Protein AF-A0A6N7PR32-F1 (afdb_monomer_lite)

Organism: NCBI:txid889282

Foldseek 3Di:
DVVLVVVVVVVVVPDPDDALEKDKAAAPPVNQQQAPRNIKIWHQYPVRKIKIWGFHDADPPRKTKTKIFIPDFDDPVQWDDDPPPAAIFGADPSHVVRGGWGFPDDPDRGMGTTIDDDD

Sequence (119 aa):
MEEALKRVVEWISRQDLEQGRVHEIGLPDSLVGLSHNGKIYAAHLPDGRRCLLLKKHVGWKGNFEGLFFCTRPLLREEFMSRDNGERPFICIQGYGLFEELYIRSSRDQSVFEVYFDLN

Structure (mmCIF, N/CA/C/O backbone):
data_AF-A0A6N7PR32-F1
#
_entry.id   AF-A0A6N7PR32-F1
#
loop_
_atom_site.group_PDB
_atom_site.id
_atom_site.type_symbol
_atom_site.label_atom_id
_atom_site.label_alt_id
_atom_site.label_comp_id
_atom_site.label_asym_id
_atom_site.label_entity_id
_atom_site.label_seq_id
_atom_site.pdbx_PDB_ins_code
_atom_site.Cartn_x
_atom_site.Cartn_y
_atom_site.Cartn_z
_atom_site.occupancy
_atom_site.B_iso_or_equiv
_atom_site.auth_seq_id
_atom_site.auth_comp_id
_atom_site.auth_asym_id
_atom_site.auth_atom_id
_atom_site.pdbx_PDB_model_num
ATOM 1 N N . MET A 1 1 ? -12.266 -6.709 -9.808 1.00 65.06 1 MET A N 1
ATOM 2 C CA . MET A 1 1 ? -11.181 -6.171 -8.954 1.00 65.06 1 MET A CA 1
ATOM 3 C C . MET A 1 1 ? -11.709 -5.681 -7.609 1.00 65.06 1 MET A C 1
ATOM 5 O O . MET A 1 1 ? -11.200 -6.119 -6.591 1.00 65.06 1 MET A O 1
ATOM 9 N N . GLU A 1 2 ? -12.749 -4.847 -7.585 1.00 74.12 2 GLU A N 1
ATOM 10 C CA . GLU A 1 2 ? -13.311 -4.272 -6.349 1.00 74.12 2 GLU A CA 1
ATOM 11 C C . GLU A 1 2 ? -13.815 -5.320 -5.341 1.00 74.12 2 GLU A C 1
ATOM 13 O O . GLU A 1 2 ? -13.500 -5.240 -4.159 1.00 74.12 2 GLU A O 1
ATOM 18 N N . GLU A 1 3 ? -14.492 -6.368 -5.816 1.00 83.88 3 GLU A N 1
ATOM 19 C CA . GLU A 1 3 ? -14.955 -7.471 -4.961 1.00 83.88 3 GLU A CA 1
ATOM 20 C C . GLU A 1 3 ? -13.802 -8.272 -4.336 1.00 83.88 3 GLU A C 1
ATOM 22 O O . GLU A 1 3 ? -13.830 -8.641 -3.166 1.00 83.88 3 GLU A O 1
ATOM 27 N N . ALA A 1 4 ? -12.733 -8.494 -5.102 1.00 85.38 4 ALA A N 1
ATOM 28 C CA . ALA A 1 4 ? -11.554 -9.198 -4.615 1.00 85.38 4 ALA A CA 1
ATOM 29 C C . ALA A 1 4 ? -10.823 -8.386 -3.533 1.00 85.38 4 ALA A C 1
ATOM 31 O O . ALA A 1 4 ? -10.398 -8.949 -2.528 1.00 85.38 4 ALA A O 1
ATOM 32 N N . LEU A 1 5 ? -10.741 -7.060 -3.701 1.00 83.38 5 LEU A N 1
ATOM 33 C CA . LEU A 1 5 ? -10.165 -6.166 -2.699 1.00 83.38 5 LEU A CA 1
ATOM 34 C C . LEU A 1 5 ? -10.990 -6.172 -1.407 1.00 83.38 5 LEU A C 1
ATOM 36 O O . LEU A 1 5 ? -10.414 -6.308 -0.335 1.00 83.38 5 LEU A O 1
ATOM 40 N N . LYS A 1 6 ? -12.327 -6.117 -1.492 1.00 86.75 6 LYS A N 1
ATOM 41 C CA . LYS A 1 6 ? -13.202 -6.233 -0.310 1.00 86.75 6 LYS A CA 1
ATOM 42 C C . LYS A 1 6 ? -12.945 -7.524 0.463 1.00 86.75 6 LYS A C 1
ATOM 44 O O . LYS A 1 6 ? -12.762 -7.475 1.674 1.00 86.75 6 LYS A O 1
ATOM 49 N N . ARG A 1 7 ? -12.846 -8.658 -0.237 1.00 91.25 7 ARG A N 1
ATOM 50 C CA . ARG A 1 7 ? -12.540 -9.961 0.377 1.00 91.25 7 ARG A CA 1
ATOM 51 C C . ARG A 1 7 ? -11.165 -9.985 1.047 1.00 91.25 7 ARG A C 1
ATOM 53 O O . ARG A 1 7 ? -11.032 -10.548 2.129 1.00 91.25 7 ARG A O 1
ATOM 60 N N . VAL A 1 8 ? -10.157 -9.355 0.439 1.00 90.12 8 VAL A N 1
ATOM 61 C CA . VAL A 1 8 ? -8.826 -9.195 1.049 1.00 90.12 8 VAL A CA 1
ATOM 62 C C . VAL A 1 8 ? -8.904 -8.342 2.315 1.00 90.12 8 VAL A C 1
ATOM 64 O O . VAL A 1 8 ? -8.345 -8.731 3.337 1.00 90.12 8 VAL A O 1
ATOM 67 N N . VAL A 1 9 ? -9.621 -7.217 2.274 1.00 87.25 9 VAL A N 1
ATOM 68 C CA . VAL A 1 9 ? -9.787 -6.303 3.416 1.00 87.25 9 VAL A CA 1
ATOM 69 C C . VAL A 1 9 ? -10.556 -6.960 4.560 1.00 87.25 9 VAL A C 1
ATOM 71 O O . VAL A 1 9 ? -10.197 -6.803 5.726 1.00 87.25 9 VAL A O 1
ATOM 74 N N . GLU A 1 10 ? -11.597 -7.724 4.256 1.00 90.62 10 GLU A N 1
ATOM 75 C CA . GLU A 1 10 ? -12.340 -8.475 5.261 1.00 90.62 10 GLU A CA 1
ATOM 76 C C . GLU A 1 10 ? -11.466 -9.563 5.894 1.00 90.62 10 GLU A C 1
ATOM 78 O O . GLU A 1 10 ? -11.409 -9.685 7.118 1.00 90.62 10 GLU A O 1
ATOM 83 N N . TRP A 1 11 ? -10.737 -10.323 5.074 1.00 92.12 11 TRP A N 1
ATOM 84 C CA . TRP A 1 11 ? -9.862 -11.389 5.549 1.00 92.12 11 TRP A CA 1
ATOM 85 C C . TRP A 1 11 ? -8.703 -10.861 6.402 1.00 92.12 11 TRP A C 1
ATOM 87 O O . TRP A 1 11 ? -8.474 -11.383 7.496 1.00 92.12 11 TRP A O 1
ATOM 97 N N . ILE A 1 12 ? -8.013 -9.804 5.955 1.00 90.75 12 ILE A N 1
ATOM 98 C CA . ILE A 1 12 ? -6.923 -9.198 6.728 1.00 90.75 12 ILE A CA 1
ATOM 99 C C . ILE A 1 12 ? -7.450 -8.595 8.027 1.00 90.75 12 ILE A C 1
ATOM 101 O O . ILE A 1 12 ? -6.748 -8.571 9.032 1.00 90.75 12 ILE A O 1
ATOM 105 N N . SER A 1 13 ? -8.710 -8.144 8.037 1.00 87.81 13 SER A N 1
ATOM 106 C CA . SER A 1 13 ? -9.277 -7.519 9.222 1.00 87.81 13 SER A CA 1
ATOM 107 C C . SER A 1 13 ? -9.474 -8.479 10.391 1.00 87.81 13 SER A C 1
ATOM 109 O O . SER A 1 13 ? -9.555 -8.022 11.532 1.00 87.81 13 SER A O 1
ATOM 111 N N . ARG A 1 14 ? -9.519 -9.784 10.096 1.00 90.56 14 ARG A N 1
ATOM 112 C CA . ARG A 1 14 ? -9.585 -10.885 11.063 1.00 90.56 14 ARG A CA 1
ATOM 113 C C . ARG A 1 14 ? -8.201 -11.350 11.531 1.00 90.56 14 ARG A C 1
ATOM 115 O O . ARG A 1 14 ? -8.135 -12.195 12.416 1.00 90.56 14 ARG A O 1
ATOM 122 N N . GLN A 1 15 ? -7.121 -10.842 10.932 1.00 89.75 15 GLN A N 1
ATOM 123 C CA . GLN A 1 15 ? -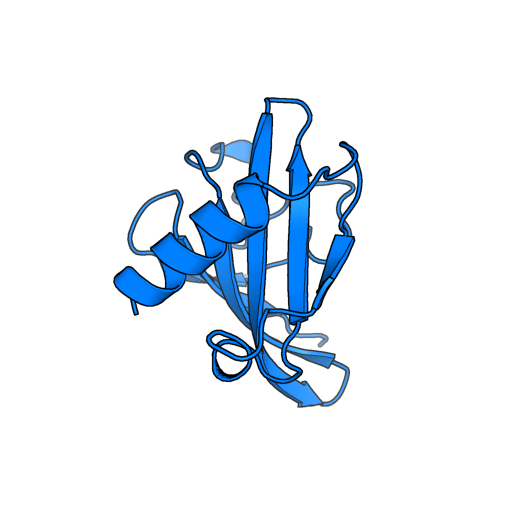5.758 -11.129 11.372 1.00 89.75 15 GLN A CA 1
ATOM 124 C C . GLN A 1 15 ? -5.382 -10.193 12.522 1.00 89.75 15 GLN A C 1
ATOM 126 O O . GLN A 1 15 ? -5.657 -8.988 12.474 1.00 89.75 15 GLN A O 1
ATOM 131 N N . ASP A 1 16 ? -4.735 -10.746 13.544 1.00 89.88 16 ASP A N 1
ATOM 132 C CA . ASP A 1 16 ? -4.179 -9.963 14.643 1.00 89.88 16 ASP A CA 1
ATOM 133 C C . ASP A 1 16 ? -2.815 -9.397 14.228 1.00 89.88 16 ASP A C 1
ATOM 135 O O . ASP A 1 16 ? -1.777 -10.050 14.337 1.00 89.88 16 ASP A O 1
ATOM 139 N N . LEU A 1 17 ? -2.843 -8.203 13.633 1.00 91.75 17 LEU A N 1
ATOM 140 C CA . LEU A 1 17 ? -1.642 -7.508 13.182 1.00 91.75 17 LEU A CA 1
ATOM 141 C C . LEU A 1 17 ? -1.127 -6.587 14.278 1.00 91.75 17 LEU A C 1
ATOM 143 O O . LEU A 1 17 ? -1.755 -5.572 14.602 1.00 91.75 17 LEU A O 1
ATOM 147 N N . GLU A 1 18 ? 0.065 -6.902 14.771 1.00 92.25 18 GLU A N 1
ATOM 148 C CA . GLU A 1 18 ? 0.798 -6.004 15.652 1.00 92.25 18 GLU A CA 1
ATOM 149 C C . GLU A 1 18 ? 1.044 -4.660 14.955 1.00 92.25 18 GLU A C 1
ATOM 151 O O . GLU A 1 18 ? 1.439 -4.603 13.785 1.00 92.25 18 GLU A O 1
ATOM 156 N N . GLN A 1 19 ? 0.793 -3.584 15.693 1.00 93.25 19 GLN A N 1
ATOM 157 C CA . GLN A 1 19 ? 0.978 -2.212 15.243 1.00 93.25 19 GLN A CA 1
ATOM 158 C C . GLN A 1 19 ? 2.467 -1.873 15.070 1.00 93.25 19 GLN A C 1
ATOM 160 O O . GLN A 1 19 ? 3.322 -2.443 15.740 1.00 93.25 19 GLN A O 1
ATOM 165 N N . GLY A 1 20 ? 2.790 -0.923 14.188 1.00 90.12 20 GLY A N 1
ATOM 166 C CA . GLY A 1 20 ? 4.1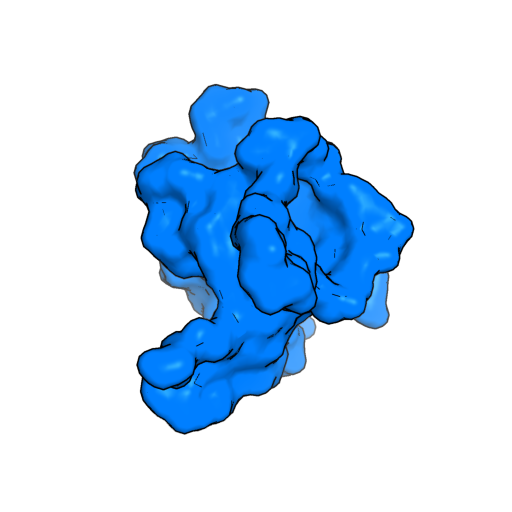52 -0.379 14.100 1.00 90.12 20 GLY A CA 1
ATOM 167 C C . GLY A 1 20 ? 5.129 -1.170 13.229 1.00 90.12 20 GLY A C 1
ATOM 168 O O . GLY A 1 20 ? 6.300 -0.811 13.165 1.00 90.12 20 GLY A O 1
ATOM 169 N N . ARG A 1 21 ? 4.678 -2.229 12.545 1.00 92.19 21 ARG A N 1
ATOM 170 C CA . ARG A 1 21 ? 5.504 -2.978 11.587 1.00 92.19 21 ARG A CA 1
ATOM 171 C C . ARG A 1 21 ? 4.712 -3.463 10.380 1.00 92.19 21 ARG A C 1
ATOM 173 O O . ARG A 1 21 ? 3.488 -3.592 10.429 1.00 92.19 21 ARG A O 1
ATOM 180 N N . VAL A 1 22 ? 5.433 -3.755 9.300 1.00 95.94 22 VAL A N 1
ATOM 181 C CA . VAL A 1 22 ? 4.889 -4.451 8.128 1.00 95.94 22 VAL A CA 1
ATOM 182 C C . VAL A 1 22 ? 4.972 -5.955 8.348 1.00 95.94 22 VAL A C 1
ATOM 184 O O . VAL A 1 22 ? 6.022 -6.491 8.696 1.00 95.94 22 VAL A O 1
ATOM 187 N N . HIS A 1 23 ? 3.865 -6.635 8.087 1.00 96.19 23 HIS A N 1
ATOM 188 C CA . HIS A 1 23 ? 3.740 -8.084 8.105 1.00 96.19 23 HIS A CA 1
ATOM 189 C C . HIS A 1 23 ? 3.630 -8.601 6.679 1.00 96.19 23 HIS A C 1
ATOM 191 O O . HIS A 1 23 ? 2.834 -8.091 5.892 1.00 96.19 23 HIS A O 1
ATOM 197 N N . GLU A 1 24 ? 4.404 -9.629 6.348 1.00 96.75 24 GLU A N 1
ATOM 198 C CA . GLU A 1 24 ? 4.225 -10.392 5.116 1.00 96.75 24 GLU A CA 1
ATOM 199 C C . GLU A 1 24 ? 3.353 -11.615 5.420 1.00 96.75 24 GLU A C 1
ATOM 201 O O . GLU A 1 24 ? 3.696 -12.428 6.276 1.00 96.75 24 GLU A O 1
ATOM 206 N N . ILE A 1 25 ? 2.216 -11.743 4.735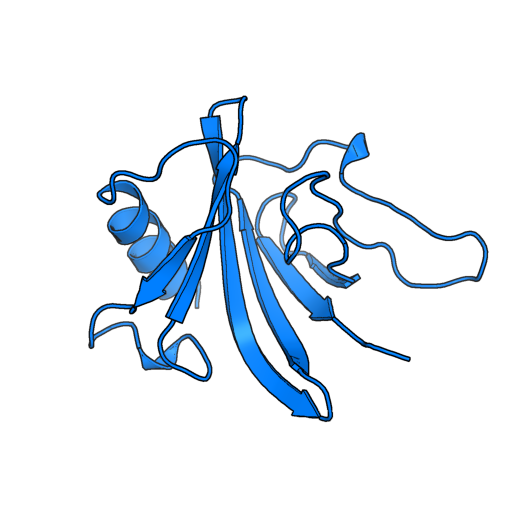 1.00 96.12 25 ILE A N 1
ATOM 207 C CA . ILE A 1 25 ? 1.196 -12.745 5.060 1.00 96.12 25 ILE A CA 1
ATOM 208 C C . ILE A 1 25 ? 0.780 -13.473 3.787 1.00 96.12 25 ILE A C 1
ATOM 210 O O . ILE A 1 25 ? 0.531 -12.847 2.756 1.00 96.12 25 ILE A O 1
ATOM 214 N N . GLY A 1 26 ? 0.696 -14.801 3.854 1.00 96.75 26 GLY A N 1
ATOM 215 C CA . GLY A 1 26 ? 0.157 -15.617 2.768 1.00 96.75 26 GLY A CA 1
ATOM 216 C C . GLY A 1 26 ? -1.338 -15.367 2.578 1.00 96.75 26 GLY A C 1
ATOM 217 O O . GLY A 1 26 ? -2.105 -15.399 3.539 1.00 96.75 26 GLY A O 1
ATOM 218 N N . LEU A 1 27 ? -1.751 -15.118 1.340 1.00 95.06 27 LEU A N 1
ATOM 219 C CA . LEU A 1 27 ? -3.156 -15.031 0.963 1.00 95.06 27 LEU A CA 1
ATOM 220 C C . LEU A 1 27 ? -3.795 -16.427 1.014 1.00 95.06 27 LEU A C 1
ATOM 222 O O . LEU A 1 27 ? -3.127 -17.417 0.714 1.00 95.06 27 LEU A O 1
ATOM 226 N N . PRO A 1 28 ? -5.096 -16.528 1.336 1.00 94.3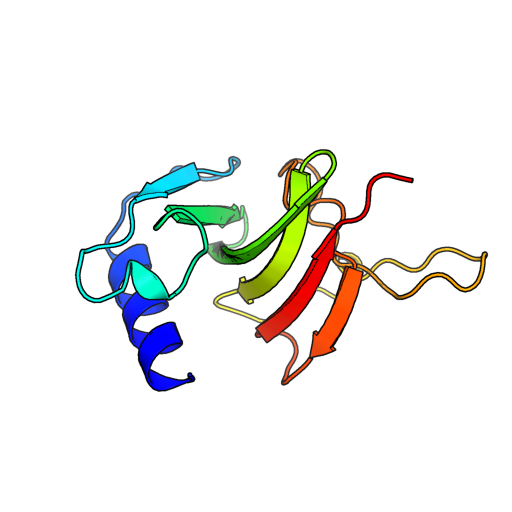8 28 PRO A N 1
ATOM 227 C CA . PRO A 1 28 ? -5.816 -17.789 1.214 1.00 94.38 28 PRO A CA 1
ATOM 228 C C . PRO A 1 28 ? -5.901 -18.211 -0.259 1.00 94.38 28 PRO A C 1
ATOM 230 O O . PRO A 1 28 ? -5.937 -17.351 -1.141 1.00 94.38 28 PRO A O 1
ATOM 233 N N . ASP A 1 29 ? -6.041 -19.512 -0.529 1.00 94.12 29 ASP A N 1
ATOM 234 C CA . ASP A 1 29 ? -6.036 -20.087 -1.889 1.00 94.12 29 ASP A CA 1
ATOM 235 C C . ASP A 1 29 ? -6.959 -19.349 -2.868 1.00 94.12 29 ASP A C 1
ATOM 237 O O . ASP A 1 29 ? -6.593 -19.057 -4.003 1.00 94.12 29 ASP A O 1
ATOM 241 N N . SER A 1 30 ? -8.149 -18.954 -2.407 1.00 93.50 30 SER A N 1
ATOM 242 C CA . SER A 1 30 ? -9.124 -18.231 -3.236 1.00 93.50 30 SER A CA 1
ATOM 243 C C . SER A 1 30 ? -8.709 -16.805 -3.644 1.00 93.50 30 SER A C 1
ATOM 245 O O . SER A 1 30 ? -9.391 -16.190 -4.464 1.00 93.50 30 SER A O 1
ATOM 247 N N . LEU A 1 31 ? -7.639 -16.265 -3.056 1.00 93.56 31 LEU A N 1
ATOM 248 C CA . LEU A 1 31 ? -7.096 -14.924 -3.290 1.00 93.56 31 LEU A CA 1
ATOM 249 C C . LEU A 1 31 ? -5.625 -14.954 -3.740 1.00 93.56 31 LEU A C 1
ATOM 251 O O . LEU A 1 31 ? -5.091 -13.901 -4.076 1.00 93.56 31 LEU A O 1
ATOM 255 N N . VAL A 1 32 ? -4.974 -16.123 -3.787 1.00 94.31 32 VAL A N 1
ATOM 256 C CA . VAL A 1 32 ? -3.534 -16.256 -4.083 1.00 94.31 32 VAL A CA 1
ATOM 257 C C . VAL A 1 32 ? -3.143 -15.635 -5.430 1.00 94.31 32 VAL A C 1
ATOM 259 O O . VAL A 1 32 ? -2.082 -15.037 -5.553 1.00 94.31 32 VAL A O 1
ATOM 262 N N . GLY A 1 33 ? -4.040 -15.683 -6.421 1.00 93.00 33 GLY A N 1
ATOM 263 C CA . GLY A 1 33 ? -3.823 -15.092 -7.745 1.00 93.00 33 GLY A CA 1
ATOM 264 C C . GLY A 1 33 ? -3.881 -13.559 -7.793 1.00 93.00 33 GLY A C 1
ATOM 265 O O . GLY A 1 33 ? -3.701 -12.985 -8.863 1.00 93.00 33 GLY A O 1
ATOM 266 N N . LEU A 1 34 ? -4.159 -12.878 -6.675 1.00 92.88 34 LEU A N 1
ATOM 267 C CA . LEU A 1 34 ? -4.184 -11.410 -6.617 1.00 92.88 34 LEU A CA 1
ATOM 268 C C . LEU A 1 34 ? -2.794 -10.784 -6.482 1.00 92.88 34 LEU A C 1
ATOM 270 O O . LEU A 1 34 ? -2.655 -9.579 -6.708 1.00 92.88 34 LEU A O 1
ATOM 274 N N . SER A 1 35 ? -1.782 -11.570 -6.117 1.00 95.94 35 SER A N 1
ATOM 275 C CA . SER A 1 35 ? -0.398 -11.117 -6.030 1.00 95.94 35 SER A CA 1
ATOM 276 C C . SER A 1 35 ? 0.564 -12.109 -6.673 1.00 95.94 35 SER A C 1
ATOM 278 O O . SER A 1 35 ? 0.266 -13.287 -6.846 1.00 95.94 35 SER A O 1
ATOM 280 N N . HIS A 1 36 ? 1.745 -11.614 -7.031 1.00 94.69 36 HIS A N 1
ATOM 281 C CA . HIS A 1 36 ? 2.771 -12.343 -7.766 1.00 94.69 36 HIS A CA 1
ATOM 282 C C . HIS A 1 36 ? 3.217 -13.634 -7.066 1.00 94.69 36 HIS A C 1
ATOM 284 O O . HIS A 1 36 ? 3.472 -14.640 -7.718 1.00 94.69 36 HIS A O 1
ATOM 290 N N . ASN A 1 37 ? 3.319 -13.603 -5.738 1.00 94.38 37 ASN A N 1
ATOM 291 C CA . ASN A 1 37 ? 3.814 -14.707 -4.917 1.00 94.38 37 ASN A CA 1
ATOM 292 C C . ASN A 1 37 ? 2.757 -15.234 -3.937 1.00 94.38 37 ASN A C 1
ATOM 294 O O . ASN A 1 37 ? 3.107 -15.924 -2.980 1.00 94.38 37 ASN A O 1
ATOM 298 N N . GLY A 1 38 ? 1.488 -14.862 -4.123 1.00 95.50 38 GLY A N 1
ATOM 299 C CA . GLY A 1 38 ? 0.428 -15.237 -3.198 1.00 95.50 38 GLY A CA 1
ATOM 300 C C . GLY A 1 38 ? 0.537 -14.595 -1.819 1.00 95.50 38 GLY A C 1
ATOM 301 O O . GLY A 1 38 ? -0.073 -15.094 -0.880 1.00 95.50 38 GLY A O 1
ATOM 302 N N . LYS A 1 39 ? 1.316 -13.520 -1.657 1.00 96.56 39 LYS A N 1
ATOM 303 C CA . LYS A 1 39 ? 1.458 -12.797 -0.388 1.00 96.56 39 LYS A CA 1
ATOM 304 C C . LYS A 1 39 ? 0.885 -11.389 -0.455 1.00 96.56 39 LYS A C 1
ATOM 306 O O . LYS A 1 39 ? 0.769 -10.793 -1.528 1.00 96.56 39 LYS A O 1
ATOM 311 N N . ILE A 1 40 ? 0.559 -10.852 0.710 1.00 96.31 40 ILE A N 1
ATOM 312 C CA . ILE A 1 40 ? 0.229 -9.448 0.923 1.00 96.31 40 ILE A CA 1
ATOM 313 C C . ILE A 1 40 ? 1.143 -8.878 2.000 1.00 96.31 40 ILE A C 1
ATOM 315 O O . ILE A 1 40 ? 1.499 -9.570 2.955 1.00 96.31 40 ILE A O 1
ATOM 319 N N . TYR A 1 41 ? 1.509 -7.613 1.847 1.00 97.12 41 TYR A N 1
ATOM 320 C CA . TYR A 1 41 ? 2.195 -6.863 2.889 1.00 97.12 41 TYR A CA 1
ATOM 321 C C . TYR A 1 41 ? 1.165 -5.993 3.593 1.00 97.12 41 TYR A C 1
ATOM 323 O O . TYR A 1 41 ? 0.434 -5.267 2.924 1.00 97.12 41 TYR A O 1
ATOM 331 N N . ALA A 1 42 ? 1.070 -6.080 4.914 1.00 96.81 42 ALA A N 1
ATOM 332 C CA . ALA A 1 42 ? 0.065 -5.373 5.695 1.00 96.81 42 ALA A CA 1
ATOM 333 C C . ALA A 1 42 ? 0.702 -4.639 6.875 1.00 96.81 42 ALA A C 1
ATOM 335 O O . ALA A 1 42 ? 1.525 -5.202 7.590 1.00 96.81 42 ALA A O 1
ATOM 336 N N . ALA A 1 43 ? 0.294 -3.397 7.100 1.00 96.44 43 ALA A N 1
ATOM 337 C CA . ALA A 1 43 ? 0.705 -2.577 8.229 1.00 96.44 43 ALA A CA 1
ATOM 338 C C . ALA A 1 43 ? -0.522 -2.125 9.017 1.00 96.44 43 ALA A C 1
ATOM 340 O O . ALA A 1 43 ? -1.519 -1.705 8.427 1.00 96.44 43 ALA A O 1
ATOM 341 N N . HIS A 1 44 ? -0.433 -2.171 10.344 1.00 95.50 44 HIS A N 1
ATOM 342 C CA . HIS A 1 44 ? -1.386 -1.531 11.243 1.00 95.50 44 HIS A CA 1
ATOM 343 C C . HIS A 1 44 ? -0.727 -0.271 11.819 1.00 95.50 44 HIS A C 1
ATOM 345 O O . HIS A 1 44 ? 0.283 -0.358 12.518 1.00 95.50 44 HIS A O 1
ATOM 351 N N . LEU A 1 45 ? -1.263 0.899 11.463 1.00 95.12 45 LEU A N 1
ATOM 352 C CA . LEU A 1 45 ? -0.699 2.206 11.805 1.00 95.12 45 LEU A CA 1
ATOM 353 C C . LEU A 1 45 ? -1.129 2.671 13.211 1.00 95.12 45 LEU A C 1
ATOM 355 O O . LEU A 1 45 ? -2.155 2.195 13.709 1.00 95.12 45 LEU A O 1
ATOM 359 N N . PRO A 1 46 ? -0.413 3.633 13.840 1.00 94.12 46 PRO A N 1
ATOM 360 C CA . PRO A 1 46 ? -0.711 4.169 15.176 1.00 94.12 46 PRO A CA 1
ATOM 361 C C . PRO A 1 46 ? -2.128 4.727 15.313 1.00 94.12 46 PRO A C 1
ATOM 363 O O . PRO A 1 46 ? -2.768 4.592 16.351 1.00 94.12 46 PRO A O 1
ATOM 366 N N . ASP A 1 47 ? -2.642 5.320 14.237 1.00 93.62 47 ASP A N 1
ATOM 367 C CA . ASP A 1 47 ? -3.977 5.910 14.201 1.00 93.62 47 ASP A CA 1
ATOM 368 C C . ASP A 1 47 ? -5.109 4.887 13.999 1.00 93.62 47 ASP A C 1
ATOM 370 O O . ASP A 1 47 ? -6.278 5.275 13.998 1.00 93.62 47 ASP A O 1
ATOM 374 N N . GLY A 1 48 ? -4.790 3.599 13.818 1.00 92.19 48 GLY A N 1
ATOM 375 C CA . GLY A 1 48 ? -5.735 2.502 13.590 1.00 92.19 48 GLY A CA 1
ATOM 376 C C . GLY A 1 48 ? -6.025 2.193 12.116 1.00 92.19 48 GLY A C 1
ATOM 377 O O . GLY A 1 48 ? -6.852 1.331 11.813 1.00 92.19 48 GLY A O 1
ATOM 378 N N . ARG A 1 49 ? -5.405 2.898 11.156 1.00 94.06 49 ARG A N 1
ATOM 379 C CA . ARG A 1 49 ? -5.491 2.531 9.733 1.00 94.06 49 ARG A CA 1
ATOM 380 C C . ARG A 1 49 ? -4.767 1.215 9.487 1.00 94.06 49 ARG A C 1
ATOM 382 O O . ARG A 1 49 ? -3.739 0.925 10.093 1.00 94.06 49 ARG A O 1
ATOM 389 N N . ARG A 1 50 ? -5.298 0.426 8.556 1.00 94.31 50 ARG A N 1
ATOM 390 C CA . ARG A 1 50 ? -4.612 -0.742 8.008 1.00 94.31 50 ARG A CA 1
ATOM 391 C C . ARG A 1 50 ? -4.274 -0.452 6.565 1.00 94.31 50 ARG A C 1
ATOM 393 O O . ARG A 1 50 ? -5.182 -0.154 5.792 1.00 94.31 50 ARG A O 1
ATOM 400 N N . CYS A 1 51 ? -2.999 -0.543 6.229 1.00 95.56 51 CYS A N 1
ATOM 401 C CA . CYS A 1 51 ? -2.505 -0.322 4.882 1.00 95.56 51 CYS A CA 1
ATOM 402 C C . CYS A 1 51 ? -1.959 -1.629 4.318 1.00 95.56 51 CYS A C 1
ATOM 404 O O . CYS A 1 51 ? -1.312 -2.396 5.027 1.00 95.56 51 CYS A O 1
ATOM 406 N N . LEU A 1 52 ? -2.260 -1.903 3.057 1.00 96.50 52 LEU A N 1
ATOM 407 C CA . LEU A 1 52 ? -2.042 -3.171 2.387 1.00 96.50 52 LEU A CA 1
ATOM 408 C C . LEU A 1 52 ? -1.343 -2.924 1.057 1.00 96.50 52 LEU A C 1
ATOM 410 O O . LEU A 1 52 ? -1.735 -2.030 0.312 1.00 96.50 52 LEU A O 1
ATOM 414 N N . LEU A 1 53 ? -0.375 -3.767 0.725 1.00 97.44 53 LEU A N 1
ATOM 415 C CA . LEU A 1 53 ? 0.313 -3.765 -0.556 1.00 97.44 53 LEU A CA 1
ATOM 416 C C . LEU A 1 53 ? 0.258 -5.165 -1.175 1.00 97.44 53 LEU A C 1
ATOM 418 O O . LEU A 1 53 ? 0.795 -6.135 -0.635 1.00 97.44 53 LEU A O 1
ATOM 422 N N . LEU A 1 54 ? -0.371 -5.248 -2.344 1.00 96.31 54 LEU A N 1
ATOM 423 C CA . LEU A 1 54 ? -0.395 -6.421 -3.213 1.00 96.31 54 LEU A CA 1
ATOM 424 C C . LEU A 1 54 ? 0.546 -6.176 -4.390 1.00 96.31 54 LEU A C 1
ATOM 426 O O . LEU A 1 54 ? 0.227 -5.402 -5.292 1.00 96.31 54 LEU A O 1
ATOM 430 N N . LYS A 1 55 ? 1.696 -6.854 -4.412 1.00 96.69 55 LYS A N 1
ATOM 431 C CA . LYS A 1 55 ? 2.614 -6.817 -5.560 1.00 96.69 55 LYS A CA 1
ATOM 432 C C . LYS A 1 55 ? 2.052 -7.710 -6.663 1.00 96.69 55 LYS A C 1
ATOM 434 O O . LYS A 1 55 ? 1.938 -8.913 -6.454 1.00 96.69 55 LYS A O 1
ATOM 439 N N . LYS A 1 56 ? 1.684 -7.149 -7.815 1.00 95.62 56 LYS A N 1
ATOM 440 C CA . LYS A 1 56 ? 1.131 -7.895 -8.962 1.00 95.62 56 LYS A CA 1
ATOM 441 C C . LYS A 1 56 ? 2.224 -8.396 -9.898 1.00 95.62 56 LYS A C 1
ATOM 443 O O . LYS A 1 56 ? 2.156 -9.521 -10.383 1.00 95.62 56 LYS A O 1
ATOM 448 N N . HIS A 1 57 ? 3.240 -7.569 -10.108 1.00 95.44 57 HIS A N 1
ATOM 449 C CA . HIS A 1 57 ? 4.392 -7.882 -10.939 1.00 95.44 57 HIS A CA 1
ATOM 450 C C . HIS A 1 57 ? 5.656 -7.522 -10.173 1.00 95.44 57 HIS A C 1
ATOM 452 O O . HIS A 1 57 ? 5.715 -6.462 -9.556 1.00 95.44 57 HIS A O 1
ATOM 458 N N . VAL A 1 58 ? 6.651 -8.403 -10.205 1.00 95.25 58 VAL A N 1
ATOM 459 C CA . VAL A 1 58 ? 7.975 -8.157 -9.630 1.00 95.25 58 VAL A CA 1
ATOM 460 C C . VAL A 1 58 ? 8.996 -8.360 -10.741 1.00 95.25 58 VAL A C 1
ATOM 462 O O . VAL A 1 58 ? 9.040 -9.420 -11.363 1.00 95.25 58 VAL A O 1
ATOM 465 N N . GLY A 1 59 ? 9.752 -7.310 -11.032 1.00 91.56 59 GLY A N 1
ATOM 466 C CA . GLY A 1 59 ? 10.799 -7.274 -12.039 1.00 91.56 59 GLY A CA 1
ATOM 467 C C . GLY A 1 59 ? 12.194 -7.434 -11.438 1.00 91.56 59 GLY A C 1
ATOM 468 O O . GLY A 1 59 ? 12.388 -7.954 -10.336 1.00 91.56 59 GLY A O 1
ATOM 469 N N . TRP A 1 60 ? 13.193 -6.979 -12.192 1.00 88.94 60 TRP A N 1
ATOM 470 C CA . TRP A 1 60 ? 14.593 -7.033 -11.782 1.00 88.94 60 TRP A CA 1
ATOM 471 C C . TRP A 1 60 ? 14.852 -6.216 -10.505 1.00 88.94 60 TRP A C 1
ATOM 473 O O . TRP A 1 60 ? 14.157 -5.240 -10.238 1.00 88.94 60 TRP A O 1
ATOM 483 N N . LYS A 1 61 ? 15.832 -6.647 -9.696 1.00 87.25 61 LYS A N 1
ATOM 484 C CA . LYS A 1 61 ? 16.211 -6.042 -8.399 1.00 87.25 61 LYS A CA 1
ATOM 485 C C . LYS A 1 61 ? 15.083 -5.905 -7.360 1.00 87.25 61 LYS A C 1
ATOM 487 O O . LYS A 1 61 ? 15.279 -5.271 -6.333 1.00 87.25 61 LYS A O 1
ATOM 492 N N . GLY A 1 62 ? 13.931 -6.541 -7.570 1.00 87.00 62 GLY A N 1
ATOM 493 C CA . GLY A 1 62 ? 12.789 -6.403 -6.665 1.00 87.00 62 GLY A CA 1
ATOM 494 C C . GLY A 1 62 ? 11.933 -5.166 -6.936 1.00 87.00 62 GLY A C 1
ATOM 495 O O . GLY A 1 62 ? 11.036 -4.890 -6.139 1.00 87.00 62 GLY A O 1
ATOM 496 N N . ASN A 1 63 ? 12.154 -4.479 -8.063 1.00 93.19 63 ASN A N 1
ATOM 497 C CA . ASN A 1 63 ? 11.217 -3.495 -8.599 1.00 93.19 63 ASN A CA 1
ATOM 498 C C . ASN A 1 63 ? 9.847 -4.148 -8.749 1.00 93.19 63 ASN A C 1
ATOM 500 O O . ASN A 1 63 ? 9.753 -5.320 -9.123 1.00 93.19 63 ASN A O 1
ATOM 504 N N . PHE A 1 64 ? 8.775 -3.426 -8.457 1.00 96.00 64 PHE A N 1
ATOM 505 C CA . PHE A 1 64 ? 7.445 -4.018 -8.527 1.00 96.00 64 PHE A CA 1
ATOM 506 C C . PHE A 1 64 ? 6.388 -3.025 -8.967 1.00 96.00 64 PHE A C 1
ATOM 508 O O . PHE A 1 64 ? 6.518 -1.823 -8.771 1.00 96.00 64 PHE A O 1
ATOM 515 N N . GLU A 1 65 ? 5.299 -3.573 -9.494 1.00 96.69 65 GLU A N 1
ATOM 516 C CA . GLU A 1 65 ? 4.035 -2.875 -9.689 1.00 96.69 65 GLU A CA 1
ATOM 517 C C . GLU A 1 65 ? 2.953 -3.580 -8.870 1.00 96.69 65 GLU A C 1
ATOM 519 O O . GLU A 1 65 ? 2.940 -4.813 -8.739 1.00 96.69 65 GLU A O 1
ATOM 524 N N . GLY A 1 66 ? 2.029 -2.816 -8.297 1.00 96.06 66 GLY A N 1
ATOM 525 C CA . GLY A 1 66 ? 1.050 -3.362 -7.374 1.00 96.06 66 GLY A CA 1
ATOM 526 C C . GLY A 1 66 ? -0.131 -2.456 -7.078 1.00 96.06 66 GLY A C 1
ATOM 527 O O . GLY A 1 66 ? -0.311 -1.388 -7.659 1.00 96.06 66 GLY A O 1
ATOM 528 N N . LEU A 1 67 ? -0.958 -2.933 -6.155 1.00 95.94 67 LEU A N 1
ATOM 529 C CA . LEU A 1 67 ? -2.043 -2.172 -5.557 1.00 95.94 67 LEU A CA 1
ATOM 530 C C . LEU A 1 67 ? -1.700 -1.867 -4.110 1.00 95.94 67 LEU A C 1
ATOM 532 O O . LEU A 1 67 ? -1.410 -2.78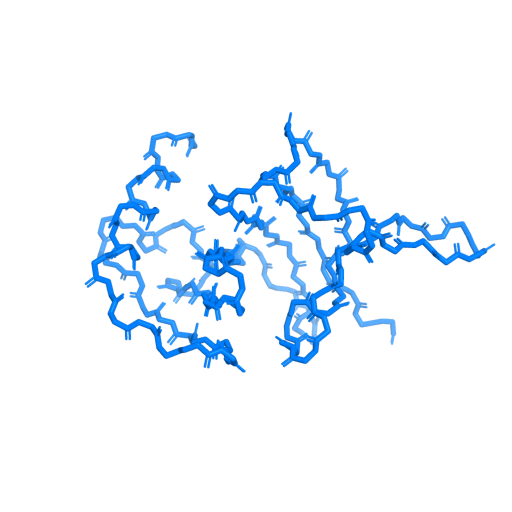4 -3.341 1.00 95.94 67 LEU A O 1
ATOM 536 N N . PHE A 1 68 ? -1.798 -0.597 -3.754 1.00 96.19 68 PHE A N 1
ATOM 537 C CA . PHE A 1 68 ? -1.731 -0.126 -2.387 1.00 96.19 68 PHE A CA 1
ATOM 538 C C . PHE A 1 68 ? -3.121 0.325 -1.934 1.00 96.19 68 PHE A C 1
ATOM 540 O O . PHE A 1 68 ? -3.829 1.012 -2.673 1.00 96.19 68 PHE A O 1
ATOM 547 N N . PHE A 1 69 ? -3.531 -0.081 -0.735 1.00 94.94 69 PHE A N 1
ATOM 548 C CA . PHE A 1 69 ? -4.821 0.283 -0.162 1.00 94.94 69 PHE A CA 1
ATOM 549 C C . PHE A 1 69 ? -4.711 0.603 1.326 1.00 94.94 69 PHE A C 1
ATOM 551 O O . PHE A 1 69 ? -4.073 -0.156 2.044 1.00 94.94 69 PHE A O 1
ATOM 558 N N . CYS A 1 70 ? -5.414 1.625 1.812 1.00 93.88 70 CYS A N 1
ATOM 559 C CA . CYS A 1 70 ? -5.617 1.852 3.243 1.00 93.88 70 CYS A CA 1
ATOM 560 C C . CYS A 1 70 ? -7.107 1.871 3.608 1.00 93.88 70 CYS A C 1
ATOM 562 O O . CYS A 1 70 ? -7.939 2.388 2.868 1.00 93.88 70 CYS A O 1
ATOM 564 N N . THR A 1 71 ? -7.458 1.348 4.788 1.00 92.06 71 THR A N 1
ATOM 565 C CA . THR A 1 71 ? -8.857 1.279 5.264 1.00 92.06 71 THR A CA 1
ATOM 566 C C . THR A 1 71 ? -9.521 2.637 5.486 1.00 92.06 71 THR A C 1
ATOM 568 O O . THR A 1 71 ? -10.746 2.713 5.566 1.00 92.06 71 THR A O 1
ATOM 571 N N . ARG A 1 72 ? -8.730 3.707 5.587 1.00 92.56 72 ARG A N 1
ATOM 572 C CA . ARG A 1 72 ? -9.172 5.105 5.560 1.00 92.56 72 ARG A CA 1
ATOM 573 C C . ARG A 1 72 ? -8.203 5.908 4.684 1.00 92.56 72 ARG A C 1
ATOM 575 O O . ARG A 1 72 ? -7.077 5.436 4.496 1.00 92.56 72 ARG A O 1
ATOM 582 N N . PRO A 1 73 ? -8.614 7.099 4.209 1.00 94.69 73 PRO A N 1
ATOM 583 C CA . PRO A 1 73 ? -7.764 7.963 3.402 1.00 94.69 73 PRO A CA 1
ATOM 584 C C . PRO A 1 73 ? -6.367 8.174 3.990 1.00 94.69 73 PRO A C 1
ATOM 586 O O . PRO A 1 73 ? -6.194 8.249 5.213 1.00 94.69 73 PRO A O 1
ATOM 589 N N . LEU A 1 74 ? -5.380 8.276 3.104 1.00 94.19 74 LEU A N 1
ATOM 590 C CA . LEU A 1 74 ? -4.060 8.778 3.460 1.00 94.19 74 LEU A CA 1
ATOM 591 C C . LEU A 1 74 ? -4.131 10.250 3.883 1.00 94.19 74 LEU A C 1
ATOM 593 O O . LEU A 1 74 ? -4.939 11.027 3.370 1.00 94.19 74 LEU A O 1
ATOM 597 N N . LEU A 1 75 ? -3.279 10.619 4.830 1.00 94.62 75 LEU A N 1
ATOM 598 C CA . LEU A 1 75 ? -3.050 11.988 5.256 1.00 94.62 75 LEU A CA 1
ATOM 599 C C . LEU A 1 75 ? -2.287 12.738 4.166 1.00 94.62 75 LEU A C 1
ATOM 601 O O . LEU A 1 75 ? -1.546 12.150 3.380 1.00 94.62 75 LEU A O 1
ATOM 605 N N . ARG A 1 76 ? -2.446 14.062 4.125 1.00 93.69 76 ARG A N 1
ATOM 606 C CA . ARG A 1 76 ? -1.800 14.888 3.099 1.00 93.69 76 ARG A CA 1
ATOM 607 C C . ARG A 1 76 ? -0.275 14.787 3.174 1.00 93.69 76 ARG A C 1
ATOM 609 O O . ARG A 1 76 ? 0.382 14.826 2.141 1.00 93.69 76 ARG A O 1
ATOM 616 N N . GLU A 1 77 ? 0.258 14.644 4.379 1.00 94.69 77 GLU A N 1
ATOM 617 C CA . GLU A 1 77 ? 1.689 14.563 4.668 1.00 94.69 77 GLU A CA 1
ATOM 618 C C . GLU A 1 77 ? 2.314 13.237 4.207 1.00 94.69 77 GLU A C 1
ATOM 620 O O . GLU A 1 77 ? 3.529 13.147 4.082 1.00 94.69 77 GLU A O 1
ATOM 625 N N . GLU A 1 78 ? 1.498 12.217 3.921 1.00 95.75 78 GLU A N 1
ATOM 626 C CA . GLU A 1 78 ? 1.957 10.920 3.405 1.00 95.75 78 GLU A CA 1
ATOM 627 C C . GLU A 1 78 ? 2.124 10.931 1.877 1.00 95.75 78 GLU A C 1
ATOM 629 O O . GLU A 1 78 ? 2.600 9.953 1.303 1.00 95.75 78 GLU A O 1
ATOM 634 N N . PHE A 1 79 ? 1.749 12.027 1.210 1.00 94.94 79 PHE A N 1
ATOM 635 C CA . PHE A 1 79 ? 2.002 12.247 -0.210 1.00 94.94 79 PHE A CA 1
ATOM 636 C C . PHE A 1 79 ? 3.231 13.133 -0.385 1.00 94.94 79 PHE A C 1
ATOM 638 O O . PHE A 1 79 ? 3.203 14.331 -0.105 1.00 94.94 79 PHE A O 1
ATOM 645 N N . MET A 1 80 ? 4.296 12.544 -0.910 1.00 94.31 80 MET A N 1
ATOM 646 C CA . MET A 1 80 ? 5.564 13.215 -1.149 1.00 94.31 80 MET A CA 1
ATOM 647 C C . MET A 1 80 ? 5.744 13.504 -2.638 1.00 94.31 80 MET A C 1
ATOM 649 O O . MET A 1 80 ? 5.315 12.741 -3.504 1.00 94.31 80 MET A O 1
ATOM 653 N N . SER A 1 81 ? 6.416 14.607 -2.945 1.00 90.81 81 SER A N 1
ATOM 654 C CA . SER A 1 81 ? 6.863 14.961 -4.292 1.00 90.81 81 SER A CA 1
ATOM 655 C C . SER A 1 81 ? 8.318 15.402 -4.224 1.00 90.81 81 SER A C 1
ATOM 657 O O . SER A 1 81 ? 8.683 16.138 -3.309 1.00 90.81 81 SER A O 1
ATOM 659 N N . ARG A 1 82 ? 9.143 14.974 -5.182 1.00 85.12 82 ARG A N 1
ATOM 660 C CA . ARG A 1 82 ? 10.509 15.492 -5.335 1.00 85.12 82 ARG A CA 1
ATOM 661 C C . ARG A 1 82 ? 10.519 16.629 -6.355 1.00 85.12 82 ARG A C 1
ATOM 663 O O . ARG A 1 82 ? 9.783 16.594 -7.338 1.00 85.12 82 ARG A O 1
ATOM 670 N N . ASP A 1 83 ? 11.396 17.607 -6.149 1.00 77.31 83 ASP A N 1
ATOM 671 C CA . ASP A 1 83 ? 11.511 18.800 -7.006 1.00 77.31 83 ASP A CA 1
ATOM 672 C C . ASP A 1 83 ? 12.062 18.509 -8.418 1.00 77.31 83 ASP A C 1
ATOM 674 O O . ASP A 1 83 ? 12.135 19.396 -9.265 1.00 77.31 83 ASP A O 1
ATOM 678 N N . ASN A 1 84 ? 12.447 17.264 -8.705 1.00 77.25 84 ASN A N 1
ATOM 679 C CA . ASN A 1 84 ? 13.066 16.842 -9.963 1.00 77.25 84 ASN A CA 1
ATOM 680 C C . ASN A 1 84 ? 12.061 16.372 -11.035 1.00 77.25 84 ASN A C 1
ATOM 682 O O . ASN A 1 84 ? 12.466 15.787 -12.038 1.00 77.25 84 ASN A O 1
ATOM 6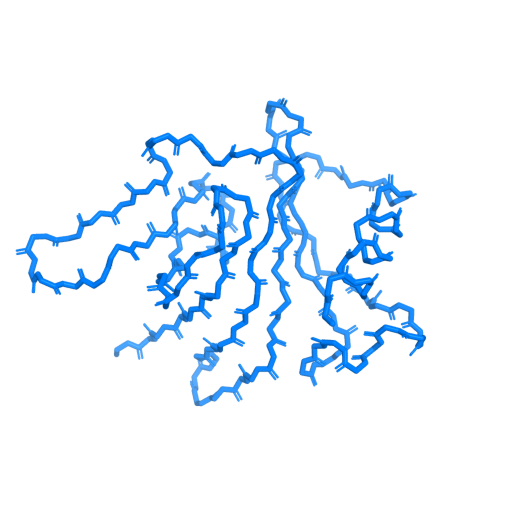86 N N . GLY A 1 85 ? 10.761 16.609 -10.837 1.00 70.25 85 GLY A N 1
ATOM 687 C CA . GLY A 1 85 ? 9.716 16.180 -11.772 1.00 70.25 85 GLY A CA 1
ATOM 688 C C . GLY A 1 85 ? 9.367 14.690 -11.684 1.00 70.25 85 GLY A C 1
ATOM 689 O O . GLY A 1 85 ? 8.633 14.188 -12.537 1.00 70.25 85 GLY A O 1
ATOM 690 N N . GLU A 1 86 ? 9.864 13.979 -10.666 1.00 78.88 86 GLU A N 1
ATOM 691 C CA . GLU A 1 86 ? 9.393 12.632 -10.347 1.00 78.88 86 GLU A CA 1
ATOM 692 C C . GLU A 1 86 ? 7.903 12.634 -9.984 1.00 78.88 86 GLU A C 1
ATOM 694 O O . GLU A 1 86 ? 7.340 13.615 -9.488 1.00 78.88 86 GLU A O 1
ATOM 699 N N . ARG A 1 87 ? 7.247 11.496 -10.233 1.00 86.00 87 ARG A N 1
ATOM 700 C CA . ARG A 1 87 ? 5.848 11.307 -9.846 1.00 86.00 87 ARG A CA 1
ATOM 701 C C . ARG A 1 87 ? 5.701 11.403 -8.325 1.00 86.00 87 ARG A C 1
ATOM 703 O O . ARG A 1 87 ? 6.607 10.980 -7.606 1.00 86.00 87 ARG A O 1
ATOM 710 N N . PRO A 1 88 ? 4.555 11.895 -7.823 1.00 92.81 88 PRO A N 1
ATOM 711 C CA . PRO A 1 88 ? 4.282 11.836 -6.398 1.00 92.81 88 PRO A CA 1
ATOM 712 C C . PRO A 1 88 ? 4.287 10.381 -5.920 1.00 92.81 88 PRO A C 1
ATOM 714 O O . PRO A 1 88 ? 3.863 9.469 -6.641 1.00 92.81 88 PRO A O 1
ATOM 717 N N . PHE A 1 89 ? 4.750 10.174 -4.696 1.00 94.88 89 PHE A N 1
ATOM 718 C CA . PHE A 1 89 ? 4.829 8.866 -4.066 1.00 94.88 89 PHE A CA 1
ATOM 719 C C . PHE A 1 89 ? 4.219 8.897 -2.669 1.00 94.88 89 PHE A C 1
ATOM 721 O O . PHE A 1 89 ? 4.153 9.938 -2.018 1.00 94.88 89 PHE A O 1
ATOM 728 N N . ILE A 1 90 ? 3.742 7.741 -2.229 1.00 96.06 90 ILE A N 1
ATOM 729 C CA . ILE A 1 90 ? 3.266 7.526 -0.868 1.00 96.06 90 ILE A CA 1
ATOM 730 C C . ILE A 1 90 ? 4.476 7.196 0.001 1.00 96.06 90 ILE A C 1
ATOM 732 O O . ILE A 1 90 ? 5.284 6.344 -0.376 1.00 96.06 90 ILE A O 1
ATOM 736 N N . CYS A 1 91 ? 4.568 7.853 1.156 1.00 96.44 91 CYS A N 1
ATOM 737 C CA . CYS A 1 91 ? 5.574 7.595 2.175 1.00 96.44 91 CYS A CA 1
ATOM 738 C C . CYS A 1 91 ? 4.914 7.443 3.546 1.00 96.44 91 CYS A C 1
ATOM 740 O O . CYS A 1 91 ? 4.432 8.411 4.132 1.00 96.44 91 CYS A O 1
ATOM 742 N N . ILE A 1 92 ? 4.919 6.218 4.071 1.00 95.50 92 ILE A N 1
ATOM 743 C CA . ILE A 1 92 ? 4.553 5.924 5.458 1.00 95.50 92 ILE A CA 1
ATOM 744 C C . ILE A 1 92 ? 5.843 5.643 6.226 1.00 95.50 92 ILE A C 1
ATOM 746 O O . ILE A 1 92 ? 6.358 4.525 6.233 1.00 95.50 92 ILE A O 1
ATOM 750 N N . GLN A 1 93 ? 6.374 6.690 6.853 1.00 94.12 93 GLN A N 1
ATOM 751 C CA . GLN A 1 93 ? 7.674 6.669 7.519 1.00 94.12 93 GLN A CA 1
ATOM 752 C C . GLN A 1 93 ? 7.751 5.600 8.623 1.00 94.12 93 GLN A C 1
ATOM 754 O O . GLN A 1 93 ? 6.872 5.513 9.481 1.00 94.12 93 GLN A O 1
ATOM 759 N N . GLY A 1 94 ? 8.826 4.807 8.624 1.00 93.44 94 GLY A N 1
ATOM 760 C CA . GLY A 1 94 ? 9.066 3.733 9.590 1.00 93.44 94 GLY A CA 1
ATOM 761 C C . GLY A 1 94 ? 8.495 2.372 9.179 1.00 93.44 94 GLY A C 1
ATOM 762 O O . GLY A 1 94 ? 8.565 1.427 9.963 1.00 93.44 94 GLY A O 1
ATOM 763 N N . TYR A 1 95 ? 7.934 2.251 7.971 1.00 95.12 95 TYR A N 1
ATOM 764 C CA . TYR A 1 95 ? 7.305 1.025 7.470 1.00 95.12 95 TYR A CA 1
ATOM 765 C C . TYR A 1 95 ? 8.038 0.411 6.268 1.00 95.12 95 TYR A C 1
ATOM 767 O O . TYR A 1 95 ? 7.482 -0.453 5.590 1.00 95.12 95 TYR A O 1
ATOM 775 N N . GLY A 1 96 ? 9.286 0.803 5.996 1.00 91.94 96 GLY A N 1
ATOM 776 C CA . GLY A 1 96 ? 10.158 0.167 5.002 1.00 91.94 96 GLY A CA 1
ATOM 777 C C . GLY A 1 96 ? 9.544 0.114 3.601 1.00 91.94 96 GLY A C 1
ATOM 778 O O . GLY A 1 96 ? 9.575 1.091 2.865 1.00 91.94 96 GLY A O 1
ATOM 779 N N . LEU A 1 97 ? 8.931 -1.019 3.231 1.00 91.44 97 LEU A N 1
ATOM 780 C CA . LEU A 1 97 ? 8.271 -1.214 1.928 1.00 91.44 97 LEU A CA 1
ATOM 781 C C . LEU A 1 97 ? 7.186 -0.171 1.598 1.00 91.44 97 LEU A C 1
ATOM 783 O O . LEU A 1 97 ? 6.729 -0.130 0.460 1.00 91.44 97 LEU A O 1
ATOM 787 N N . PHE A 1 98 ? 6.711 0.592 2.584 1.00 94.31 98 PHE A N 1
ATOM 788 C CA . PHE A 1 98 ? 5.637 1.575 2.431 1.00 94.31 98 PHE A CA 1
ATOM 789 C C . PHE A 1 98 ? 6.179 3.018 2.409 1.00 94.31 98 PHE A C 1
ATOM 791 O O . PHE A 1 98 ? 5.396 3.963 2.374 1.00 94.31 98 PHE A O 1
ATOM 798 N N . GLU A 1 99 ? 7.502 3.202 2.452 1.00 94.25 99 GLU A N 1
ATOM 799 C CA . GLU A 1 99 ? 8.147 4.523 2.509 1.00 94.25 99 GLU A CA 1
ATOM 800 C C . GLU A 1 99 ? 8.342 5.163 1.132 1.00 94.25 99 GLU A C 1
ATOM 802 O O . GLU A 1 99 ? 8.452 6.381 1.030 1.00 94.25 99 GLU A O 1
ATOM 807 N N . GLU A 1 100 ? 8.354 4.367 0.064 1.00 94.12 100 GLU A N 1
ATOM 808 C CA . GLU A 1 100 ? 8.549 4.881 -1.290 1.00 94.12 100 GLU A CA 1
ATOM 809 C C . GLU A 1 100 ? 7.699 4.092 -2.289 1.00 94.12 100 GLU A C 1
ATOM 811 O O . GLU A 1 100 ? 8.121 3.087 -2.854 1.00 94.12 100 GLU A O 1
ATOM 816 N N . LEU A 1 101 ? 6.451 4.527 -2.474 1.00 96.00 101 LEU A N 1
ATOM 817 C CA . LEU A 1 101 ? 5.507 3.916 -3.412 1.00 96.00 101 LEU A CA 1
ATOM 818 C C . LEU A 1 101 ? 5.027 4.952 -4.430 1.00 96.00 101 LEU A C 1
ATOM 820 O O . LEU A 1 101 ? 4.108 5.726 -4.158 1.00 96.00 101 LEU A O 1
ATOM 824 N N . TYR A 1 102 ? 5.629 4.969 -5.615 1.00 95.31 102 TYR A N 1
ATOM 825 C CA . TYR A 1 102 ? 5.283 5.918 -6.670 1.00 95.31 102 TYR A CA 1
ATOM 826 C C . TYR A 1 102 ? 3.879 5.669 -7.211 1.00 95.31 102 TYR A C 1
ATOM 828 O O . TYR A 1 102 ? 3.525 4.546 -7.573 1.00 95.31 102 TYR A O 1
ATOM 836 N N . ILE A 1 103 ? 3.073 6.726 -7.302 1.00 95.12 103 ILE A N 1
ATOM 837 C CA . ILE A 1 103 ? 1.670 6.631 -7.706 1.00 95.12 103 ILE A CA 1
ATOM 838 C C . ILE A 1 103 ? 1.582 6.623 -9.237 1.00 95.12 103 ILE A C 1
ATOM 840 O O . ILE A 1 103 ? 1.942 7.588 -9.919 1.00 95.12 103 ILE A O 1
ATOM 844 N N . ARG A 1 104 ? 1.046 5.537 -9.801 1.00 94.06 104 ARG A N 1
ATOM 845 C CA . ARG A 1 104 ? 0.693 5.460 -11.226 1.00 94.06 104 ARG A CA 1
ATOM 846 C C . ARG A 1 104 ? -0.669 6.094 -11.483 1.00 94.06 104 ARG A C 1
ATOM 848 O O . ARG A 1 104 ? -0.799 6.907 -12.397 1.00 94.06 104 ARG A O 1
ATOM 855 N N . SER A 1 105 ? -1.653 5.720 -10.671 1.00 93.75 105 SER A N 1
ATOM 856 C CA . SER A 1 105 ? -3.013 6.258 -10.683 1.00 93.75 105 SER A CA 1
ATOM 857 C C . SER A 1 105 ? -3.679 6.047 -9.329 1.00 93.75 105 SER A C 1
ATOM 859 O O . SER A 1 105 ? -3.359 5.092 -8.621 1.00 93.75 105 SER A O 1
ATOM 861 N N . SER A 1 106 ? -4.647 6.892 -8.996 1.00 92.50 106 SER A N 1
ATOM 862 C CA . SER A 1 106 ? -5.508 6.736 -7.827 1.00 92.50 106 SER A CA 1
ATOM 863 C C . SER A 1 106 ? -6.964 6.634 -8.263 1.00 92.50 106 SER A C 1
ATOM 865 O O . SER A 1 106 ? -7.373 7.227 -9.264 1.00 92.50 106 SER A O 1
ATOM 867 N N . ARG A 1 107 ? -7.758 5.867 -7.514 1.00 84.69 107 ARG A N 1
ATOM 868 C CA . ARG A 1 107 ? -9.223 5.895 -7.644 1.00 84.69 107 ARG A CA 1
ATOM 869 C C . ARG A 1 107 ? -9.827 6.890 -6.656 1.00 84.69 107 ARG A C 1
ATOM 871 O O . ARG A 1 107 ? -10.741 7.631 -6.999 1.00 84.69 107 ARG A O 1
ATOM 878 N N . ASP A 1 108 ? -9.294 6.885 -5.442 1.00 85.44 108 ASP A N 1
ATOM 879 C CA . ASP A 1 108 ? -9.608 7.779 -4.332 1.00 85.44 108 ASP A CA 1
ATOM 880 C C . ASP A 1 108 ? -8.344 7.959 -3.461 1.00 85.44 108 ASP A C 1
ATOM 882 O O . ASP A 1 108 ? -7.239 7.622 -3.886 1.00 85.44 108 ASP A O 1
ATOM 886 N N . GLN A 1 109 ? -8.481 8.502 -2.249 1.00 85.44 109 GLN A N 1
ATOM 887 C CA . GLN A 1 109 ? -7.360 8.668 -1.311 1.00 85.44 109 GLN A CA 1
ATOM 888 C C . GLN A 1 109 ? -7.013 7.393 -0.519 1.00 85.44 109 GLN A C 1
ATOM 890 O O . GLN A 1 109 ? -6.210 7.445 0.412 1.00 85.44 109 GLN A O 1
ATOM 895 N N . SER A 1 110 ? -7.612 6.259 -0.872 1.00 89.12 110 SER A N 1
ATOM 896 C CA . SER A 1 110 ? -7.493 4.991 -0.160 1.00 89.12 110 SER A CA 1
ATOM 897 C C . SER A 1 110 ? -7.015 3.855 -1.061 1.00 89.12 110 SER A C 1
ATOM 899 O O . SER A 1 110 ? -6.536 2.868 -0.523 1.00 89.12 110 SER A O 1
ATOM 901 N N . VAL A 1 111 ? -7.134 3.953 -2.392 1.00 93.19 111 VAL A N 1
ATOM 902 C CA . VAL A 1 111 ? -6.746 2.919 -3.369 1.00 93.19 111 VAL A CA 1
ATOM 903 C C . VAL A 1 111 ? -5.855 3.509 -4.460 1.00 93.19 111 VAL A C 1
ATOM 905 O O . VAL A 1 111 ? -6.270 4.388 -5.224 1.00 93.19 111 VAL A O 1
ATOM 908 N N . PHE A 1 112 ? -4.659 2.939 -4.598 1.00 95.56 112 PHE A N 1
ATOM 909 C CA . PHE A 1 112 ? -3.622 3.409 -5.507 1.00 95.56 112 PHE A CA 1
ATOM 910 C C . PHE A 1 112 ? -3.025 2.253 -6.304 1.00 95.56 112 PHE A C 1
ATOM 912 O O . PHE A 1 112 ? -2.704 1.195 -5.759 1.00 95.56 112 PHE A O 1
ATOM 919 N N . GLU A 1 113 ? -2.828 2.470 -7.599 1.00 95.88 113 GLU A N 1
ATOM 920 C CA . GLU A 1 113 ? -1.875 1.682 -8.371 1.00 95.88 113 GLU A CA 1
ATOM 921 C C . GLU A 1 113 ? -0.497 2.289 -8.157 1.00 95.88 113 GLU A C 1
ATOM 923 O O . GLU A 1 113 ? -0.290 3.476 -8.426 1.00 95.88 113 GLU A O 1
ATOM 928 N N . VAL A 1 114 ? 0.428 1.479 -7.651 1.00 96.50 114 VAL A N 1
ATOM 929 C CA . VAL A 1 114 ? 1.761 1.931 -7.262 1.00 96.50 114 VAL A CA 1
ATOM 930 C C . VAL A 1 114 ? 2.840 1.125 -7.954 1.00 96.50 114 VAL A C 1
ATOM 932 O O . VAL A 1 114 ? 2.622 -0.018 -8.366 1.00 96.50 114 VAL A O 1
ATOM 935 N N . TYR A 1 115 ? 4.023 1.712 -8.037 1.00 95.56 115 TYR A N 1
ATOM 936 C CA . TYR A 1 115 ? 5.233 1.007 -8.408 1.00 95.56 115 TYR A CA 1
ATOM 937 C C . TYR A 1 115 ? 6.406 1.442 -7.530 1.00 95.56 115 TYR A C 1
ATOM 939 O O . TYR A 1 115 ? 6.378 2.498 -6.900 1.00 95.56 115 TYR A O 1
ATOM 947 N N . PHE A 1 116 ? 7.426 0.598 -7.484 1.00 93.19 116 PHE A N 1
ATOM 948 C CA . PHE A 1 116 ? 8.703 0.871 -6.842 1.00 93.19 116 PHE A CA 1
ATOM 949 C C . PHE A 1 116 ? 9.820 0.560 -7.830 1.00 93.19 116 PHE A C 1
ATOM 951 O O . PHE A 1 116 ? 9.789 -0.491 -8.482 1.00 93.19 116 PHE A O 1
ATOM 958 N N . ASP A 1 117 ? 10.785 1.470 -7.922 1.00 86.50 117 ASP A N 1
ATOM 959 C CA . ASP A 1 117 ? 11.904 1.381 -8.849 1.00 86.50 117 ASP A CA 1
ATOM 960 C C . ASP A 1 117 ? 13.217 1.729 -8.138 1.00 86.50 117 ASP A C 1
ATOM 962 O O . ASP A 1 117 ? 13.394 2.840 -7.639 1.00 86.50 117 ASP A O 1
ATOM 966 N N . LEU A 1 118 ? 14.126 0.757 -8.078 1.00 78.56 118 LEU A N 1
ATOM 967 C CA . LEU A 1 118 ? 15.518 0.967 -7.707 1.00 78.56 118 LEU A CA 1
ATOM 968 C C . LEU A 1 118 ? 16.294 1.385 -8.957 1.00 78.56 118 LEU A C 1
ATOM 970 O O . LEU A 1 118 ? 16.678 0.527 -9.760 1.00 78.56 118 LEU A O 1
ATOM 974 N N . ASN A 1 119 ? 16.550 2.689 -9.075 1.00 61.84 119 ASN A N 1
ATOM 975 C CA . ASN A 1 119 ? 17.498 3.238 -10.049 1.00 61.84 119 ASN A CA 1
ATOM 976 C C . ASN A 1 119 ? 18.902 2.622 -9.884 1.00 61.84 119 ASN A C 1
ATOM 978 O O . ASN A 1 119 ? 19.378 2.488 -8.732 1.00 61.84 119 ASN A O 1
#

Secondary structure (DSSP, 8-state):
-HHHHHHHHHHHHTS---BTSEEEEEPPGGGGGGSTTSEEEEEE-TTS-EEEEEEEEE-GGG-EEEEEEESSPPPGGGEE--TTSPPPEE--TT-GGGS-EEEEEESSSSEEEEEE---

Radius of gyration: 13.63 Å; chains: 1; bounding box: 32×39×28 Å

pLDDT: mean 91.76, std 6.23, range [61.84, 97.44]